Protein AF-A0A958FNT5-F1 (afdb_monomer_lite)

Radius of gyration: 21.79 Å; chains: 1; bounding box: 51×72×46 Å

Structure (mmCIF, N/CA/C/O backbone):
data_AF-A0A958FNT5-F1
#
_entry.id   AF-A0A958FNT5-F1
#
loop_
_atom_site.group_PDB
_atom_site.id
_atom_site.type_symbol
_atom_site.label_atom_id
_atom_site.label_alt_id
_atom_site.label_comp_id
_atom_site.label_asym_id
_atom_site.label_entity_id
_atom_site.label_seq_id
_atom_site.pdbx_PDB_ins_code
_atom_site.Cartn_x
_atom_site.Cartn_y
_atom_site.Cartn_z
_atom_site.occupancy
_atom_site.B_iso_or_equiv
_atom_site.auth_seq_id
_atom_site.auth_comp_id
_atom_site.auth_asym_id
_atom_site.auth_atom_id
_atom_site.pdbx_PDB_model_num
ATOM 1 N N . MET A 1 1 ? -36.099 -55.053 3.796 1.00 40.25 1 MET A N 1
ATOM 2 C CA . MET A 1 1 ? -35.623 -54.108 4.831 1.00 40.25 1 MET A CA 1
ATOM 3 C C . MET A 1 1 ? -35.026 -52.906 4.122 1.00 40.25 1 MET A C 1
ATOM 5 O O . MET A 1 1 ? -33.976 -53.050 3.516 1.00 40.25 1 MET A O 1
ATOM 9 N N . ILE A 1 2 ? -35.728 -51.773 4.106 1.00 39.56 2 ILE A N 1
ATOM 10 C CA . ILE A 1 2 ? -35.234 -50.516 3.524 1.00 39.56 2 ILE A CA 1
ATOM 11 C C . ILE A 1 2 ? -34.631 -49.715 4.679 1.00 39.56 2 ILE A C 1
ATOM 13 O O . ILE A 1 2 ? -35.334 -49.415 5.640 1.00 39.56 2 ILE A O 1
ATOM 17 N N . PHE A 1 3 ? -33.333 -49.423 4.616 1.00 40.25 3 PHE A N 1
ATOM 18 C CA . PHE A 1 3 ? -32.680 -48.510 5.552 1.00 40.25 3 PHE A CA 1
ATOM 19 C C . PHE A 1 3 ? -32.809 -47.084 5.009 1.00 40.25 3 PHE A C 1
ATOM 21 O O . PHE A 1 3 ? -32.169 -46.736 4.021 1.00 40.25 3 PHE A O 1
ATOM 28 N N . SER A 1 4 ? -33.640 -46.263 5.651 1.00 41.88 4 SER A N 1
ATOM 29 C CA . SER A 1 4 ? -33.637 -44.812 5.452 1.00 41.88 4 SER A CA 1
ATOM 30 C C . SER A 1 4 ? -32.531 -44.203 6.309 1.00 41.88 4 SER A C 1
ATOM 32 O O . SER A 1 4 ? -32.566 -44.314 7.533 1.00 41.88 4 SER A O 1
ATOM 34 N N . VAL A 1 5 ? -31.552 -43.554 5.680 1.00 55.34 5 VAL A N 1
ATOM 35 C CA . VAL A 1 5 ? -30.551 -42.739 6.380 1.00 55.34 5 VAL A CA 1
ATOM 36 C C . VAL A 1 5 ? -31.104 -41.321 6.487 1.00 55.34 5 VAL A C 1
ATOM 38 O O . VAL A 1 5 ? -31.243 -40.624 5.485 1.00 55.34 5 VAL A O 1
ATOM 41 N N . LEU A 1 6 ? -31.457 -40.906 7.704 1.00 52.72 6 LEU A N 1
ATOM 42 C CA . LEU A 1 6 ? -31.871 -39.539 8.004 1.00 52.72 6 LEU A CA 1
ATOM 43 C C . LEU A 1 6 ? -30.606 -38.695 8.227 1.00 52.72 6 LEU A C 1
ATOM 45 O O . LEU A 1 6 ? -29.956 -38.806 9.266 1.00 52.72 6 LEU A O 1
ATOM 49 N N . LEU A 1 7 ? -30.229 -37.881 7.241 1.00 47.06 7 LEU A N 1
ATOM 50 C CA . LEU A 1 7 ? -29.105 -36.955 7.365 1.00 47.06 7 LEU A CA 1
ATOM 51 C C . LEU A 1 7 ? -29.585 -35.694 8.102 1.00 47.06 7 LEU A C 1
ATOM 53 O O . LEU A 1 7 ? -30.190 -34.807 7.503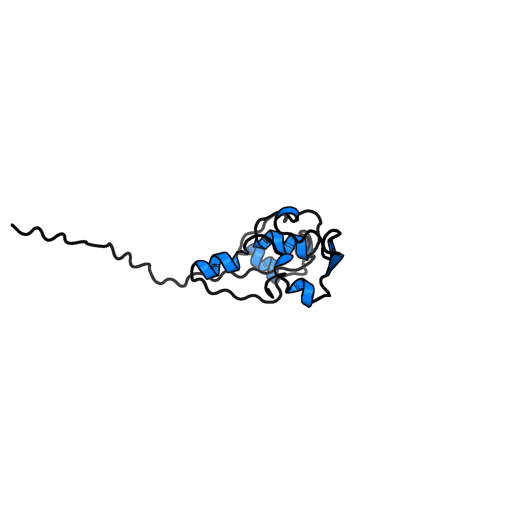 1.00 47.06 7 LEU A O 1
ATOM 57 N N . ILE A 1 8 ? -29.349 -35.619 9.412 1.00 54.97 8 ILE A N 1
ATOM 58 C CA . ILE A 1 8 ? -29.564 -34.386 10.178 1.00 54.97 8 ILE A CA 1
ATOM 59 C C . ILE A 1 8 ? -28.310 -33.528 9.996 1.00 54.97 8 ILE A C 1
ATOM 61 O O . ILE A 1 8 ? -27.311 -33.721 10.684 1.00 54.97 8 ILE A O 1
ATOM 65 N N . LEU A 1 9 ? -28.345 -32.598 9.041 1.00 44.66 9 LEU A N 1
ATOM 66 C CA . LEU A 1 9 ? -27.365 -31.517 8.998 1.00 44.66 9 LEU A CA 1
ATOM 67 C C . LEU A 1 9 ? -27.642 -30.600 10.196 1.00 44.66 9 LEU A C 1
ATOM 69 O O . LEU A 1 9 ? -28.775 -30.126 10.329 1.00 44.66 9 LEU A O 1
ATOM 73 N N . PRO A 1 10 ? -26.661 -30.331 11.076 1.00 50.91 10 PRO A N 1
ATOM 74 C CA . PRO A 1 10 ? -26.828 -29.286 12.063 1.00 50.91 10 PRO A CA 1
ATOM 75 C C . PRO A 1 10 ? -26.931 -27.973 11.290 1.00 50.91 10 PRO A C 1
ATOM 77 O O . PRO A 1 10 ? -25.951 -27.479 10.738 1.00 50.91 10 PRO A O 1
ATOM 80 N N . VAL A 1 11 ? -28.138 -27.415 11.223 1.00 53.41 11 VAL A N 1
ATOM 81 C CA . VAL A 1 11 ? -28.313 -26.005 10.894 1.00 53.41 11 VAL A CA 1
ATOM 82 C C . VAL A 1 11 ? -27.763 -25.255 12.096 1.00 53.41 11 VAL A C 1
ATOM 84 O O . VAL A 1 11 ? -28.474 -24.977 13.062 1.00 53.41 11 VAL A O 1
ATOM 87 N N . THR A 1 12 ? -26.467 -24.967 12.079 1.00 53.47 12 THR A N 1
ATOM 88 C CA . THR A 1 12 ? -25.942 -23.859 12.860 1.00 53.47 12 THR A CA 1
ATOM 89 C C . THR A 1 12 ? -26.660 -22.627 12.331 1.00 53.47 12 THR A C 1
ATOM 91 O O . THR A 1 12 ? -26.348 -22.128 11.251 1.00 53.47 12 THR A O 1
ATOM 94 N N . LEU A 1 13 ? -27.664 -22.148 13.073 1.00 46.09 13 LEU A N 1
ATOM 95 C CA . LEU A 1 13 ? -28.071 -20.755 12.976 1.00 46.09 13 LEU A CA 1
ATOM 96 C C . LEU A 1 13 ? -26.820 -19.938 13.305 1.00 46.09 13 LEU A C 1
ATOM 98 O O . LEU A 1 13 ? -26.513 -19.692 14.471 1.00 46.09 13 LEU A O 1
ATOM 102 N N . LEU A 1 14 ? -26.065 -19.562 12.275 1.00 53.97 14 LEU A N 1
ATOM 103 C CA . LEU A 1 14 ? -25.124 -18.463 12.365 1.00 53.97 14 LEU A CA 1
ATOM 104 C C . LEU A 1 14 ? -25.986 -17.255 12.710 1.00 53.97 14 LEU A C 1
ATOM 106 O O . LEU A 1 14 ? -26.727 -16.747 11.870 1.00 53.97 14 LEU A O 1
ATOM 110 N N . GLY A 1 15 ? -25.981 -16.884 13.990 1.00 48.41 15 GLY A N 1
ATOM 111 C CA . GLY A 1 15 ? -26.671 -15.700 14.465 1.00 48.41 15 GLY A CA 1
ATOM 112 C C . GLY A 1 15 ? -26.301 -14.535 13.557 1.00 48.41 15 GLY A C 1
ATOM 113 O O . GLY A 1 15 ? -25.123 -14.225 13.397 1.00 48.41 15 GLY A O 1
ATOM 114 N N . GLY A 1 16 ? -27.313 -13.926 12.937 1.00 45.66 16 GLY A N 1
ATOM 115 C CA . GLY A 1 16 ? -27.195 -12.754 12.073 1.00 45.66 16 GLY A CA 1
ATOM 116 C C . GLY A 1 16 ? -26.822 -11.499 12.858 1.00 45.66 16 GLY A C 1
ATOM 117 O O . GLY A 1 16 ? -27.546 -10.506 12.832 1.00 45.66 16 GLY A O 1
ATOM 118 N N . GLY A 1 17 ? -25.711 -11.539 13.593 1.00 57.38 17 GLY A N 1
ATOM 119 C CA . GLY A 1 17 ? -25.028 -10.328 14.014 1.00 57.38 17 GLY A CA 1
ATOM 120 C C . GLY A 1 17 ? -24.527 -9.607 12.767 1.00 57.38 17 GLY A C 1
ATOM 121 O O . GLY A 1 17 ? -24.054 -10.247 11.827 1.00 57.38 17 GLY A O 1
ATOM 122 N N . LYS A 1 18 ? -24.644 -8.276 12.728 1.00 69.38 18 LYS A N 1
ATOM 123 C CA . LYS A 1 18 ? -23.984 -7.486 11.683 1.00 69.38 18 LYS A CA 1
ATOM 124 C C . LYS A 1 18 ? -22.493 -7.818 11.724 1.00 69.38 18 LYS A C 1
ATOM 126 O O . LYS A 1 18 ? -21.842 -7.527 12.725 1.00 69.38 18 LYS A O 1
ATOM 131 N N . GLN A 1 19 ? -21.981 -8.425 10.657 1.00 80.56 19 GLN A N 1
ATOM 132 C CA . GLN A 1 19 ? -20.544 -8.582 10.475 1.00 80.56 19 GLN A CA 1
ATOM 133 C C . GLN A 1 19 ? -19.912 -7.182 10.533 1.00 80.56 19 GLN A C 1
ATOM 135 O O . GLN A 1 19 ? -20.443 -6.259 9.901 1.00 80.56 19 GLN A O 1
ATOM 140 N N . PRO A 1 20 ? -18.858 -6.973 11.337 1.00 90.62 20 PRO A N 1
ATOM 141 C CA . PRO A 1 20 ? -18.203 -5.677 11.406 1.00 90.62 20 PRO A CA 1
ATOM 142 C C . PRO A 1 20 ? -17.595 -5.333 10.042 1.00 90.62 20 PRO A C 1
ATOM 144 O O . PRO A 1 20 ? -17.050 -6.196 9.359 1.00 90.62 20 PRO A O 1
ATOM 147 N N . TYR A 1 21 ? -17.675 -4.061 9.653 1.00 94.44 21 TYR A N 1
ATOM 148 C CA . TYR A 1 21 ? -16.984 -3.571 8.464 1.00 94.44 21 TYR A CA 1
ATOM 149 C C . TYR A 1 21 ? -15.502 -3.357 8.771 1.00 94.44 21 TYR A C 1
ATOM 151 O O . TYR A 1 21 ? -15.157 -2.798 9.815 1.00 94.44 21 TYR A O 1
ATOM 159 N N . LEU A 1 22 ? -14.639 -3.743 7.833 1.00 95.50 22 LEU A N 1
ATOM 160 C CA . LEU A 1 22 ? -13.235 -3.353 7.830 1.00 95.50 22 LEU A CA 1
ATOM 161 C C . LEU A 1 22 ? -13.083 -2.057 7.028 1.00 95.50 22 LEU A C 1
ATOM 163 O O . LEU A 1 22 ? -13.514 -1.985 5.881 1.00 95.50 22 LEU A O 1
ATOM 167 N N . ILE A 1 23 ? -12.452 -1.046 7.625 1.00 97.00 23 ILE A N 1
ATOM 168 C CA . ILE A 1 23 ? -12.048 0.177 6.927 1.00 97.00 23 ILE A CA 1
ATOM 169 C C . ILE A 1 23 ? -10.540 0.321 7.103 1.00 97.00 23 ILE A C 1
ATOM 171 O O . ILE A 1 23 ? -10.061 0.517 8.220 1.00 97.00 23 ILE A O 1
ATOM 175 N N . LEU A 1 24 ? -9.803 0.225 5.998 1.00 97.62 24 LEU A N 1
ATOM 176 C CA . LEU A 1 24 ? -8.366 0.470 5.963 1.00 97.62 24 LEU A CA 1
ATOM 177 C C . LEU A 1 24 ? -8.121 1.915 5.517 1.00 97.62 24 LEU A C 1
ATOM 179 O O . LEU A 1 24 ? -8.516 2.307 4.424 1.00 97.62 24 LEU A O 1
ATOM 183 N N . ILE A 1 25 ? -7.484 2.711 6.377 1.00 97.56 25 ILE A N 1
ATOM 184 C CA . ILE A 1 25 ? -7.193 4.126 6.118 1.00 97.56 25 ILE A CA 1
ATOM 185 C C . ILE A 1 25 ? -5.681 4.312 6.129 1.00 97.56 25 ILE A C 1
ATOM 187 O O . ILE A 1 25 ? -5.028 3.990 7.121 1.00 97.56 25 ILE A O 1
ATOM 191 N N . SER A 1 26 ? -5.141 4.869 5.047 1.00 97.75 26 SER A N 1
ATOM 192 C CA . SER A 1 26 ? -3.742 5.285 4.968 1.00 97.75 26 SER A CA 1
ATOM 193 C C . SER A 1 26 ? -3.639 6.807 4.955 1.00 97.75 26 SER A C 1
ATOM 195 O O . SER A 1 26 ? -4.339 7.483 4.201 1.00 97.75 26 SER A O 1
ATOM 197 N N . PHE A 1 27 ? -2.747 7.344 5.786 1.00 96.94 27 PHE A N 1
ATOM 198 C CA . PHE A 1 27 ? -2.315 8.737 5.735 1.00 96.94 27 PHE A CA 1
ATOM 199 C C . PHE A 1 27 ? -0.868 8.753 5.229 1.00 96.94 27 PHE A C 1
ATOM 201 O O . PHE A 1 27 ? 0.058 8.485 5.999 1.00 96.94 27 PHE A O 1
ATOM 208 N N . ASP A 1 28 ? -0.664 9.024 3.936 1.00 96.94 28 ASP A N 1
ATOM 209 C CA . ASP A 1 28 ? 0.676 8.965 3.337 1.00 96.94 28 ASP A CA 1
ATOM 210 C C . ASP A 1 28 ? 1.644 9.941 4.033 1.00 96.94 28 ASP A C 1
ATOM 212 O O . ASP A 1 28 ? 1.303 11.084 4.348 1.00 96.94 28 ASP A O 1
ATOM 216 N N . GLY A 1 29 ? 2.855 9.467 4.320 1.00 96.50 29 GLY A N 1
ATOM 217 C CA . GLY A 1 29 ? 3.880 10.226 5.036 1.00 96.50 29 GLY A CA 1
ATOM 218 C C . GLY A 1 29 ? 3.586 10.507 6.518 1.00 96.50 29 GLY A C 1
ATOM 219 O O . GLY A 1 29 ? 4.326 11.274 7.138 1.00 96.50 29 GLY A O 1
ATOM 220 N N . PHE A 1 30 ? 2.549 9.910 7.117 1.00 97.06 30 PHE A N 1
ATOM 221 C CA . PHE A 1 30 ? 2.219 10.119 8.528 1.00 97.06 30 PHE A CA 1
ATOM 222 C C . PHE A 1 30 ? 3.160 9.328 9.451 1.00 97.06 30 PHE A C 1
ATOM 224 O O . PHE A 1 30 ? 2.953 8.151 9.748 1.00 97.06 30 PHE A O 1
ATOM 231 N N . ARG A 1 31 ? 4.241 9.975 9.897 1.00 96.81 31 ARG A N 1
ATOM 232 C CA . ARG A 1 31 ? 5.275 9.344 10.730 1.00 96.81 31 ARG A CA 1
ATOM 233 C C . ARG A 1 31 ? 4.745 9.001 12.129 1.00 96.81 31 ARG A C 1
ATOM 235 O O . ARG A 1 31 ? 3.883 9.685 12.674 1.00 96.81 31 ARG A O 1
ATOM 242 N N . TRP A 1 32 ? 5.327 7.967 12.737 1.00 96.31 32 TRP A N 1
ATOM 243 C CA . TRP A 1 32 ? 4.919 7.403 14.033 1.00 96.31 32 TRP A CA 1
ATOM 244 C C . TRP A 1 32 ? 4.881 8.403 15.208 1.00 96.31 32 TRP A C 1
ATOM 246 O O . TRP A 1 32 ? 4.154 8.174 16.175 1.00 96.31 32 TRP A O 1
ATOM 256 N N . ASP A 1 33 ? 5.651 9.496 15.138 1.00 95.75 33 ASP A N 1
ATOM 257 C CA . ASP A 1 33 ? 5.763 10.527 16.180 1.00 95.75 33 ASP A CA 1
ATOM 258 C C . ASP A 1 33 ? 4.852 11.755 15.942 1.00 95.75 33 ASP A C 1
ATOM 260 O O . ASP A 1 33 ? 4.896 12.733 16.692 1.00 95.75 33 ASP A O 1
ATOM 264 N N . TYR A 1 34 ? 4.053 11.762 14.870 1.00 96.25 34 TYR A N 1
ATOM 265 C CA . TYR A 1 34 ? 3.172 12.891 14.557 1.00 96.25 34 TYR A CA 1
ATOM 266 C C . TYR A 1 34 ? 1.993 13.042 15.535 1.00 96.25 34 TYR A C 1
ATOM 268 O O . TYR A 1 34 ? 1.716 14.186 15.910 1.00 96.25 34 TYR A O 1
ATOM 276 N N . PRO A 1 35 ? 1.329 11.968 16.018 1.00 93.56 35 PRO A N 1
ATOM 277 C CA . PRO A 1 35 ? 0.259 12.087 17.016 1.00 93.56 35 PRO A CA 1
ATOM 278 C C . PRO A 1 35 ? 0.688 12.764 18.324 1.00 93.56 35 PRO A C 1
ATOM 280 O O . PRO A 1 35 ? -0.103 13.439 18.974 1.00 93.56 35 PRO A O 1
ATOM 283 N N . GLN A 1 36 ? 1.961 12.637 18.697 1.00 93.12 36 GLN A N 1
ATOM 284 C CA . GLN A 1 36 ? 2.533 13.161 19.939 1.00 93.12 36 GLN A CA 1
ATOM 285 C C . GLN A 1 36 ? 2.672 14.691 19.918 1.00 93.12 36 GLN A C 1
ATOM 287 O O . GLN A 1 36 ? 2.992 15.298 20.936 1.00 93.12 36 GLN A O 1
ATOM 292 N N . ARG A 1 37 ? 2.406 15.332 18.774 1.00 95.31 37 ARG A N 1
ATOM 293 C CA . ARG A 1 37 ? 2.425 16.793 18.625 1.00 95.31 37 ARG A CA 1
ATOM 294 C C . ARG A 1 37 ? 1.171 17.474 19.183 1.00 95.31 37 ARG A C 1
ATOM 296 O O . ARG A 1 37 ? 1.138 18.699 19.218 1.00 95.31 37 ARG A O 1
ATOM 303 N N . GLY A 1 38 ? 0.145 16.712 19.577 1.00 94.38 38 GLY A N 1
ATOM 304 C CA . GLY A 1 38 ? -1.106 17.253 20.128 1.00 94.38 38 GLY A CA 1
ATOM 305 C C . GLY A 1 38 ? -1.989 17.964 19.097 1.00 94.38 38 GLY A C 1
ATOM 306 O O . GLY A 1 38 ? -2.762 18.851 19.445 1.00 94.38 38 GLY A O 1
ATOM 307 N N . LEU A 1 39 ? -1.840 17.622 17.811 1.00 96.94 39 LEU A N 1
ATOM 308 C CA . LEU A 1 39 ? -2.562 18.249 16.693 1.00 96.94 39 LEU A CA 1
ATOM 309 C C . LEU A 1 39 ? -3.653 17.343 16.099 1.00 96.94 39 LEU A C 1
ATOM 311 O O . LEU A 1 39 ? -4.316 17.726 15.136 1.00 96.94 39 LEU A O 1
ATOM 315 N N . THR A 1 40 ? -3.845 16.136 16.640 1.00 96.69 40 THR A N 1
ATOM 316 C CA . THR A 1 40 ? -4.712 15.105 16.048 1.00 96.69 40 THR A CA 1
ATOM 317 C C . THR A 1 40 ? -5.747 14.578 17.049 1.00 96.69 40 THR A C 1
ATOM 319 O O . THR A 1 40 ? -5.770 13.377 17.325 1.00 96.69 40 THR A O 1
ATOM 322 N N . PRO A 1 41 ? -6.662 15.423 17.564 1.00 96.31 41 PRO A N 1
ATOM 323 C CA . PRO A 1 41 ? -7.580 15.048 18.648 1.00 96.31 41 PRO A CA 1
ATOM 324 C C . PRO A 1 41 ? -8.495 13.861 18.300 1.00 96.31 41 PRO A C 1
ATOM 326 O O . PRO A 1 41 ? -8.886 13.082 19.168 1.00 96.31 41 PRO A O 1
ATOM 329 N N . ASN A 1 42 ? -8.826 13.680 17.017 1.00 96.94 42 ASN A N 1
ATOM 330 C CA . ASN A 1 42 ? -9.608 12.529 16.563 1.00 96.94 42 ASN A CA 1
ATOM 331 C C . ASN A 1 42 ? -8.803 11.223 16.594 1.00 96.94 42 ASN A C 1
ATOM 333 O O . ASN A 1 42 ? -9.337 10.210 17.036 1.00 96.94 42 ASN A O 1
ATOM 337 N N . LEU A 1 43 ? -7.531 11.247 16.183 1.00 95.69 43 LEU A N 1
ATOM 338 C CA . LEU A 1 43 ? -6.662 10.068 16.250 1.00 95.69 43 LEU A CA 1
ATOM 339 C C . LEU A 1 43 ? -6.288 9.737 17.698 1.00 95.69 43 LEU A C 1
ATOM 341 O O . LEU A 1 43 ? -6.267 8.569 18.064 1.00 95.69 43 LEU A O 1
ATOM 345 N N . GLU A 1 44 ? -6.100 10.745 18.551 1.00 94.69 44 GLU A N 1
ATOM 346 C CA . GLU A 1 44 ? -5.891 10.546 19.992 1.00 94.69 44 GLU A CA 1
ATOM 347 C C . GLU A 1 44 ? -7.079 9.841 20.656 1.00 94.69 44 GLU A C 1
ATOM 349 O O . GLU A 1 44 ? -6.904 9.003 21.541 1.00 94.69 44 GLU A O 1
ATOM 354 N N . ARG A 1 45 ? -8.309 10.161 20.236 1.00 96.69 45 ARG A N 1
ATOM 355 C CA . ARG A 1 45 ? -9.510 9.462 20.705 1.00 96.69 45 ARG A CA 1
ATOM 356 C C . ARG A 1 45 ? -9.528 8.001 20.255 1.00 96.69 45 ARG A C 1
ATOM 358 O O . ARG A 1 45 ? -9.868 7.147 21.069 1.00 96.69 45 ARG A O 1
ATOM 365 N N . VAL A 1 46 ? -9.134 7.718 19.011 1.00 95.50 46 VAL A N 1
ATOM 366 C CA . VAL A 1 46 ? -8.993 6.341 18.503 1.00 95.50 46 VAL A CA 1
ATOM 367 C C . VAL A 1 46 ? -7.925 5.577 19.290 1.00 95.50 46 VAL A C 1
ATOM 369 O O . VAL A 1 46 ? -8.178 4.454 19.704 1.00 95.50 46 VAL A O 1
ATOM 372 N N . GLU A 1 47 ? -6.778 6.195 19.575 1.00 93.81 47 GLU A N 1
ATOM 373 C CA . GLU A 1 47 ? -5.714 5.601 20.397 1.00 93.81 47 GLU A CA 1
ATOM 374 C C . GLU A 1 47 ? -6.202 5.265 21.815 1.00 93.81 47 GLU A C 1
ATOM 376 O O . GLU A 1 47 ? -5.967 4.162 22.297 1.00 93.81 47 GLU A O 1
ATOM 381 N N . LYS A 1 48 ? -6.934 6.177 22.469 1.00 95.75 48 LYS A N 1
ATOM 382 C CA . LYS A 1 48 ? -7.466 5.971 23.832 1.00 95.75 48 LYS A CA 1
ATOM 383 C C . LYS A 1 48 ? -8.540 4.884 23.923 1.00 95.75 48 LYS A C 1
ATOM 385 O O . LYS A 1 48 ? -8.744 4.333 25.000 1.00 95.75 48 LYS A O 1
ATOM 390 N N . GLN A 1 49 ? -9.268 4.635 22.836 1.00 97.50 49 GLN A N 1
ATOM 391 C CA . GLN A 1 49 ? -10.396 3.694 22.790 1.00 97.50 49 GLN A CA 1
ATOM 392 C C . GLN A 1 49 ? -10.073 2.401 22.028 1.00 97.50 49 GLN A C 1
ATOM 394 O O . GLN A 1 49 ? -10.931 1.527 21.922 1.00 97.50 49 GLN A O 1
ATOM 399 N N . GLY A 1 50 ? -8.862 2.287 21.485 1.00 95.94 50 GLY A N 1
ATOM 400 C CA . GLY A 1 50 ? -8.456 1.212 20.593 1.00 95.94 50 GLY A CA 1
ATOM 401 C C . GLY A 1 50 ? -7.065 0.682 20.918 1.00 95.94 50 GLY A C 1
ATOM 402 O O . GLY A 1 50 ? -6.627 0.676 22.066 1.00 95.94 50 GLY A O 1
ATOM 403 N N . VAL A 1 51 ? -6.381 0.200 19.881 1.00 96.00 51 VAL A N 1
ATOM 404 C CA . VAL A 1 51 ? -5.036 -0.374 19.977 1.00 96.00 51 VAL A CA 1
ATOM 405 C C . VAL A 1 51 ? -4.095 0.413 19.075 1.00 96.00 51 VAL A C 1
ATOM 407 O O . VAL A 1 51 ? -4.455 0.778 17.957 1.00 96.00 51 VAL A O 1
ATOM 410 N N . LYS A 1 52 ? -2.875 0.653 19.558 1.00 95.12 52 LYS A N 1
ATOM 411 C CA . LYS A 1 52 ? -1.817 1.349 18.826 1.00 95.12 52 LYS A CA 1
ATOM 412 C C . LYS A 1 52 ? -0.498 0.592 18.950 1.00 95.12 52 LYS A C 1
ATOM 414 O O . LYS A 1 52 ? -0.090 0.222 20.048 1.00 95.12 52 LYS A O 1
ATOM 419 N N . ALA A 1 53 ? 0.180 0.411 17.820 1.00 95.69 53 ALA A N 1
ATOM 420 C CA . ALA A 1 53 ? 1.569 -0.034 17.783 1.00 95.69 53 ALA A CA 1
ATOM 421 C C . ALA A 1 53 ? 2.529 1.135 18.076 1.00 95.69 53 ALA A C 1
ATOM 423 O O . ALA A 1 53 ? 2.202 2.293 17.816 1.00 95.69 53 ALA A O 1
ATOM 424 N N . LEU A 1 54 ? 3.734 0.840 18.574 1.00 95.94 54 LEU A N 1
ATOM 425 C CA . LEU A 1 54 ? 4.768 1.861 18.815 1.00 95.94 54 LEU A CA 1
ATOM 426 C C . LEU A 1 54 ? 5.154 2.601 17.524 1.00 95.94 54 LEU A C 1
ATOM 428 O O . LEU A 1 54 ? 5.301 3.822 17.516 1.00 95.94 54 LEU A O 1
ATOM 432 N N . SER A 1 55 ? 5.288 1.849 16.436 1.00 96.75 55 SER A N 1
ATOM 433 C CA . SER A 1 55 ? 5.532 2.328 15.079 1.00 96.75 55 SER A CA 1
ATOM 434 C C . SER A 1 55 ? 5.186 1.217 14.079 1.00 96.75 55 SER A C 1
ATOM 436 O O . SER A 1 55 ? 4.949 0.072 14.468 1.00 96.75 55 SER A O 1
ATOM 438 N N . LEU A 1 56 ? 5.152 1.567 12.792 1.00 95.50 56 LEU A N 1
ATOM 439 C CA . LEU A 1 56 ? 5.118 0.625 11.674 1.00 95.50 56 LEU A CA 1
ATOM 440 C C . LEU A 1 56 ? 6.472 0.697 10.959 1.00 95.50 56 LEU A C 1
ATOM 442 O O . LEU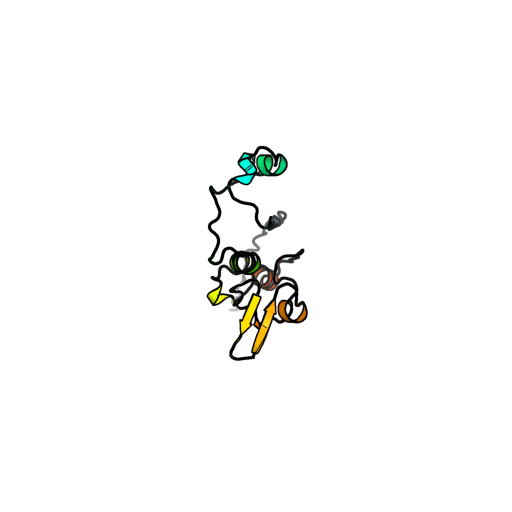 A 1 56 ? 6.908 1.792 10.595 1.00 95.50 56 LEU A O 1
ATOM 446 N N . GLU A 1 57 ? 7.134 -0.442 10.775 1.00 97.19 57 GLU A N 1
ATOM 447 C CA . GLU A 1 57 ? 8.358 -0.523 9.977 1.00 97.19 57 GLU A CA 1
ATOM 448 C C . GLU A 1 57 ? 7.993 -0.659 8.488 1.00 97.19 57 GLU A C 1
ATOM 450 O O . GLU A 1 57 ? 7.308 -1.614 8.122 1.00 97.19 57 GLU A O 1
ATOM 455 N N . PRO A 1 58 ? 8.397 0.293 7.626 1.00 97.50 58 PRO A N 1
ATOM 456 C CA . PRO A 1 58 ? 8.124 0.212 6.199 1.00 97.50 58 PRO A CA 1
ATOM 457 C C . PRO A 1 58 ? 9.034 -0.814 5.517 1.00 97.50 58 PRO A C 1
ATOM 459 O O . PRO A 1 58 ? 10.182 -1.015 5.919 1.00 97.50 58 PRO A O 1
ATOM 462 N N . VAL A 1 59 ? 8.569 -1.380 4.405 1.00 98.25 59 VAL A N 1
ATOM 463 C CA . VAL A 1 59 ? 9.459 -2.099 3.488 1.00 98.25 59 VAL A CA 1
ATOM 464 C C . VAL A 1 59 ? 10.430 -1.121 2.820 1.00 98.25 59 VAL A C 1
ATOM 466 O O . VAL A 1 59 ? 10.123 0.062 2.621 1.00 98.25 59 VAL A O 1
ATOM 469 N N . PHE A 1 60 ? 11.607 -1.614 2.430 1.00 97.25 60 PHE A N 1
ATOM 470 C CA . PHE A 1 60 ? 12.552 -0.836 1.635 1.00 97.25 60 PHE A CA 1
ATOM 471 C C . PHE A 1 60 ? 12.239 -0.954 0.129 1.00 97.25 60 PHE A C 1
ATOM 473 O O . PHE A 1 60 ? 12.074 -2.074 -0.356 1.00 97.25 60 PHE A O 1
ATOM 480 N N . PRO A 1 61 ? 12.223 0.158 -0.634 1.00 97.06 61 PRO A N 1
ATOM 481 C CA . PRO A 1 61 ? 12.407 1.539 -0.183 1.00 97.06 61 PRO A CA 1
ATOM 482 C C . PRO A 1 61 ? 11.139 2.111 0.470 1.00 97.06 61 PRO A C 1
ATOM 484 O O . PRO A 1 61 ? 10.024 1.759 0.091 1.00 97.06 61 PRO A O 1
ATOM 487 N N . SER A 1 62 ? 11.303 3.072 1.388 1.00 97.00 62 SER A N 1
ATOM 488 C CA . SER A 1 62 ? 10.206 3.795 2.058 1.00 97.00 62 SER A CA 1
ATOM 489 C C . SER A 1 62 ? 9.507 4.799 1.123 1.00 97.00 62 SER A C 1
ATOM 491 O O . SER A 1 62 ? 9.537 6.017 1.311 1.00 97.00 62 SER A O 1
ATOM 493 N N . LYS A 1 63 ? 8.914 4.279 0.048 1.00 97.25 63 LYS A N 1
ATOM 494 C CA . LYS A 1 63 ? 8.149 5.010 -0.968 1.00 97.25 63 LYS A CA 1
ATOM 495 C C . LYS A 1 63 ? 6.679 4.605 -0.921 1.00 97.25 63 LYS A C 1
ATOM 497 O O . LYS A 1 63 ? 6.372 3.467 -0.565 1.00 97.25 63 LYS A O 1
ATOM 502 N N . THR A 1 64 ? 5.809 5.530 -1.335 1.00 96.31 64 THR A N 1
ATOM 503 C CA . THR A 1 64 ? 4.346 5.389 -1.331 1.00 96.31 64 THR A CA 1
ATOM 504 C C . THR A 1 64 ? 3.891 4.059 -1.921 1.00 96.31 64 THR A C 1
ATOM 506 O O . THR A 1 64 ? 3.393 3.220 -1.178 1.00 96.31 64 THR A O 1
ATOM 509 N N . PHE A 1 65 ? 4.084 3.828 -3.223 1.00 96.88 65 PHE A N 1
ATOM 510 C CA . PHE A 1 65 ? 3.493 2.665 -3.888 1.00 96.88 65 PHE A CA 1
ATOM 511 C C . PHE A 1 65 ? 4.065 1.336 -3.377 1.00 96.88 65 PHE A C 1
ATOM 513 O O . PHE A 1 65 ? 3.262 0.493 -2.991 1.00 96.88 65 PHE A O 1
ATOM 520 N N . PRO A 1 66 ? 5.397 1.153 -3.249 1.00 97.62 66 PRO A N 1
ATOM 521 C CA . PRO A 1 66 ? 5.938 -0.085 -2.691 1.00 97.62 66 PRO A CA 1
ATOM 522 C C . PRO A 1 66 ? 5.332 -0.453 -1.329 1.00 97.62 66 PRO A C 1
ATOM 524 O O . PRO A 1 66 ? 4.895 -1.580 -1.135 1.00 97.62 66 PRO A O 1
ATOM 527 N N . ASN A 1 67 ? 5.205 0.510 -0.409 1.00 98.44 67 ASN A N 1
ATOM 528 C CA . ASN A 1 67 ? 4.665 0.246 0.929 1.00 98.44 67 ASN A CA 1
ATOM 529 C C . ASN A 1 67 ? 3.148 0.030 0.949 1.00 98.44 67 ASN A C 1
ATOM 531 O O . ASN A 1 67 ? 2.665 -0.824 1.695 1.00 98.44 67 ASN A O 1
ATOM 535 N N . HIS A 1 68 ? 2.390 0.773 0.138 1.00 97.94 68 HIS A N 1
ATOM 536 C CA . HIS A 1 68 ? 0.941 0.585 0.058 1.00 97.94 68 HIS A CA 1
ATOM 537 C C . HIS A 1 68 ? 0.599 -0.784 -0.527 1.00 97.94 68 HIS A C 1
ATOM 539 O O . HIS A 1 68 ? -0.278 -1.446 0.016 1.00 97.94 68 HIS A O 1
ATOM 545 N N . ILE A 1 69 ? 1.319 -1.234 -1.562 1.00 97.69 69 ILE A N 1
ATOM 546 C CA . ILE A 1 69 ? 1.122 -2.559 -2.166 1.00 97.69 69 ILE A CA 1
ATOM 547 C C . ILE A 1 69 ? 1.574 -3.668 -1.210 1.00 97.69 69 ILE A C 1
ATOM 549 O O . ILE A 1 69 ? 0.827 -4.621 -0.996 1.00 97.69 69 ILE A O 1
ATOM 553 N N . SER A 1 70 ? 2.729 -3.528 -0.548 1.00 98.50 70 SER A N 1
ATOM 554 C CA . SER A 1 70 ? 3.164 -4.492 0.477 1.00 98.50 70 SER A CA 1
ATOM 555 C C . SER A 1 70 ? 2.132 -4.656 1.601 1.00 98.50 70 SER A C 1
ATOM 557 O O . SER A 1 70 ? 1.893 -5.766 2.064 1.00 98.50 70 SER A O 1
ATOM 559 N N . THR A 1 71 ? 1.467 -3.569 2.007 1.00 98.06 71 THR A N 1
ATOM 560 C CA . THR A 1 71 ? 0.442 -3.592 3.068 1.00 98.06 71 THR A CA 1
ATOM 561 C C . THR A 1 71 ? -0.771 -4.449 2.698 1.00 98.06 71 THR A C 1
ATOM 563 O O . THR A 1 71 ? -1.342 -5.105 3.564 1.00 98.06 71 THR A O 1
ATOM 566 N N . VAL A 1 72 ? -1.169 -4.451 1.424 1.00 97.75 72 VAL A N 1
ATOM 567 C CA . VAL A 1 72 ? -2.409 -5.103 0.961 1.00 97.75 72 VAL A CA 1
ATOM 568 C C . VAL A 1 72 ? -2.191 -6.455 0.300 1.00 97.75 72 VAL A C 1
ATOM 570 O O . VAL A 1 72 ? -3.158 -7.177 0.095 1.00 97.75 72 VAL A O 1
ATOM 573 N N . THR A 1 73 ? -0.941 -6.808 0.012 1.00 98.19 73 THR A N 1
ATOM 574 C CA . THR A 1 73 ? -0.550 -8.121 -0.530 1.00 98.19 73 THR A CA 1
ATOM 575 C C . THR A 1 73 ? 0.187 -8.985 0.497 1.00 98.19 73 THR A C 1
ATOM 577 O O . THR A 1 73 ? 0.247 -10.203 0.361 1.00 98.19 73 THR A O 1
ATOM 580 N N . GLY A 1 74 ? 0.794 -8.374 1.523 1.00 98.00 74 GLY A N 1
ATOM 581 C CA . GLY A 1 74 ? 1.696 -9.058 2.456 1.00 98.00 74 GLY A CA 1
ATOM 582 C C . GLY A 1 74 ? 3.047 -9.455 1.843 1.00 98.00 74 GLY A C 1
ATOM 583 O O . GLY A 1 74 ? 3.800 -10.208 2.460 1.00 98.00 74 GLY A O 1
ATOM 584 N N . LEU A 1 75 ? 3.362 -8.976 0.638 1.00 98.50 75 LEU A N 1
ATOM 585 C CA . LEU A 1 75 ? 4.577 -9.313 -0.104 1.00 98.50 75 LEU A CA 1
ATOM 586 C C . LEU A 1 75 ? 5.638 -8.213 0.021 1.00 98.50 75 LEU A C 1
ATOM 588 O O . LEU A 1 75 ? 5.316 -7.046 0.210 1.00 98.50 75 LEU A O 1
ATOM 592 N N . TYR A 1 76 ? 6.916 -8.566 -0.147 1.00 98.44 76 TYR A N 1
ATOM 593 C CA . TYR A 1 76 ? 7.980 -7.574 -0.332 1.00 98.44 76 TYR A CA 1
ATOM 594 C C . TYR A 1 76 ? 7.948 -6.974 -1.749 1.00 98.44 76 TYR A C 1
ATOM 596 O O . TYR A 1 76 ? 7.471 -7.637 -2.674 1.00 98.44 76 TYR A O 1
ATOM 604 N N . PRO A 1 77 ? 8.551 -5.789 -1.981 1.00 98.25 77 PRO A N 1
ATOM 605 C CA . PRO A 1 77 ? 8.544 -5.145 -3.297 1.00 98.25 77 PRO A CA 1
ATOM 60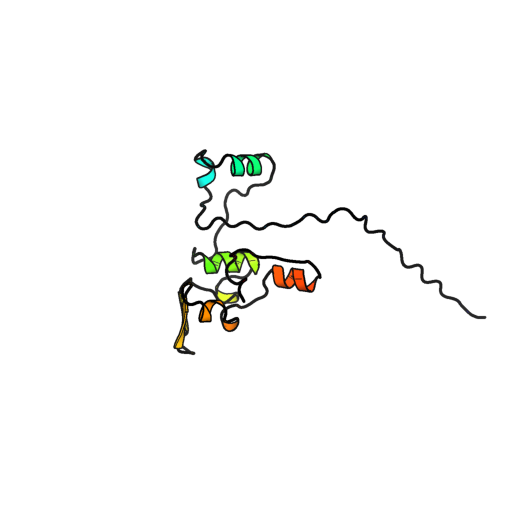6 C C . PRO A 1 77 ? 9.075 -5.985 -4.454 1.00 98.25 77 PRO A C 1
ATOM 608 O O . PRO A 1 77 ? 8.522 -5.955 -5.549 1.00 98.25 77 PRO A O 1
ATOM 611 N N . GLN A 1 78 ? 10.098 -6.799 -4.201 1.00 96.75 78 GLN A N 1
ATOM 612 C CA . GLN A 1 78 ? 10.632 -7.739 -5.191 1.00 96.75 78 GLN A CA 1
ATOM 613 C C . GLN A 1 78 ? 9.631 -8.838 -5.600 1.00 96.75 78 GLN A C 1
ATOM 615 O O . GLN A 1 78 ? 9.789 -9.444 -6.652 1.00 96.75 78 GLN A O 1
ATOM 620 N N . ASN A 1 79 ? 8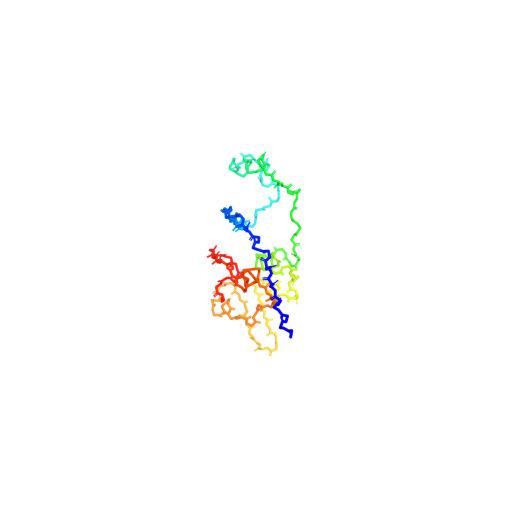.633 -9.124 -4.758 1.00 98.00 79 ASN A N 1
ATOM 621 C CA . ASN A 1 79 ? 7.651 -10.186 -4.959 1.00 98.00 79 ASN A CA 1
ATOM 622 C C . ASN A 1 79 ? 6.333 -9.661 -5.538 1.00 98.00 79 ASN A C 1
ATOM 624 O O . ASN A 1 79 ? 5.694 -10.399 -6.277 1.00 98.00 79 ASN A O 1
ATOM 628 N N . HIS A 1 80 ? 5.948 -8.414 -5.239 1.00 97.50 80 HIS A N 1
ATOM 629 C CA . HIS A 1 80 ? 4.739 -7.790 -5.796 1.00 97.50 80 HIS A CA 1
ATOM 630 C C . HIS A 1 80 ? 4.992 -6.877 -7.014 1.00 97.50 80 HIS A C 1
ATOM 632 O O . HIS A 1 80 ? 4.091 -6.172 -7.461 1.00 97.50 80 HIS A O 1
ATOM 638 N N . GLY A 1 81 ? 6.225 -6.818 -7.528 1.00 96.25 81 GLY A N 1
ATOM 639 C CA . GLY A 1 81 ? 6.596 -6.108 -8.766 1.00 96.25 81 GLY A CA 1
ATOM 640 C C . GLY A 1 81 ? 6.847 -4.600 -8.614 1.00 96.25 81 GLY A C 1
ATOM 641 O O . GLY A 1 81 ? 7.790 -4.058 -9.194 1.00 96.25 81 GLY A O 1
ATOM 642 N N . ILE A 1 82 ? 6.070 -3.910 -7.777 1.00 97.12 82 ILE A N 1
ATOM 643 C CA . ILE A 1 82 ? 6.196 -2.456 -7.570 1.00 97.12 82 ILE A CA 1
ATOM 644 C C . ILE A 1 82 ? 7.361 -2.091 -6.629 1.00 97.12 82 ILE A C 1
ATOM 646 O O . ILE A 1 82 ? 7.179 -1.823 -5.442 1.00 97.12 82 ILE A O 1
ATOM 650 N N . ILE A 1 83 ? 8.581 -2.035 -7.167 1.00 96.81 83 ILE A N 1
ATOM 651 C CA . ILE A 1 83 ? 9.811 -1.746 -6.399 1.00 96.81 83 ILE A CA 1
ATOM 652 C C . ILE A 1 83 ? 10.075 -0.257 -6.131 1.00 96.81 83 ILE A C 1
ATOM 654 O O . ILE A 1 83 ? 10.803 0.096 -5.202 1.00 96.81 83 ILE A O 1
ATOM 658 N N . MET A 1 84 ? 9.500 0.641 -6.933 1.00 96.81 84 MET A N 1
ATOM 659 C CA . MET A 1 84 ? 9.662 2.089 -6.796 1.00 96.81 84 MET A CA 1
ATOM 660 C C . MET A 1 84 ? 8.462 2.821 -7.414 1.00 96.81 84 MET A C 1
ATOM 662 O O . MET A 1 84 ? 7.740 2.269 -8.233 1.00 96.81 84 MET A O 1
ATOM 666 N N . ASN A 1 85 ? 8.274 4.102 -7.080 1.00 96.56 85 ASN A N 1
ATOM 667 C CA . ASN A 1 85 ? 7.251 4.956 -7.706 1.00 96.56 85 ASN A CA 1
ATOM 668 C C . ASN A 1 85 ? 7.520 5.235 -9.203 1.00 96.56 85 ASN A C 1
ATOM 670 O O . ASN A 1 85 ? 6.689 5.824 -9.896 1.00 96.56 85 ASN A O 1
ATOM 674 N N . SER A 1 86 ? 8.709 4.891 -9.698 1.00 96.50 86 SER A N 1
ATOM 675 C CA . SER A 1 86 ? 9.067 4.957 -11.111 1.00 96.50 86 SER A CA 1
ATOM 676 C C . SER A 1 86 ? 10.019 3.816 -11.432 1.00 96.50 86 SER A C 1
ATOM 678 O O . SER A 1 86 ? 11.035 3.673 -10.758 1.00 96.50 86 SER A O 1
ATOM 680 N N . ILE A 1 87 ? 9.687 3.009 -12.432 1.00 96.12 87 ILE A N 1
ATOM 681 C CA . ILE A 1 87 ? 10.429 1.801 -12.802 1.00 96.12 87 ILE A CA 1
ATOM 682 C C . ILE A 1 87 ? 10.729 1.889 -14.295 1.00 96.12 87 ILE A C 1
ATOM 684 O O . ILE A 1 87 ? 9.910 2.374 -15.075 1.00 96.12 87 ILE A O 1
ATOM 688 N N . PHE A 1 88 ? 11.923 1.462 -14.685 1.00 96.56 88 PHE A N 1
ATOM 689 C CA . PHE A 1 88 ? 12.273 1.209 -16.075 1.00 96.56 88 PHE A CA 1
ATOM 690 C C . PHE A 1 88 ? 12.606 -0.271 -16.187 1.00 96.56 88 PHE A C 1
ATOM 692 O O . PHE A 1 88 ? 13.492 -0.740 -15.470 1.00 96.56 88 PHE A O 1
ATOM 699 N N . ASP A 1 89 ? 11.886 -0.983 -17.046 1.00 94.62 89 ASP A N 1
ATOM 700 C CA . ASP A 1 89 ? 12.198 -2.370 -17.359 1.00 94.62 89 ASP A CA 1
ATOM 701 C C . ASP A 1 89 ? 13.159 -2.411 -18.562 1.00 94.62 89 ASP A C 1
ATOM 703 O O . ASP A 1 89 ? 12.762 -2.059 -19.675 1.00 94.62 89 ASP A O 1
ATOM 707 N N . PRO A 1 90 ? 14.428 -2.822 -18.377 1.00 95.25 90 PRO A N 1
ATOM 708 C CA . PRO A 1 90 ? 15.398 -2.861 -19.464 1.00 95.25 90 PRO A CA 1
ATOM 709 C C . PRO A 1 90 ? 15.113 -3.955 -20.504 1.00 95.25 90 PRO A C 1
ATOM 711 O O . PRO A 1 90 ? 15.695 -3.895 -21.587 1.00 95.25 90 PRO A O 1
ATOM 714 N N . TYR A 1 91 ? 14.268 -4.948 -20.202 1.00 94.62 91 TYR A N 1
ATOM 715 C CA . TYR A 1 91 ? 13.974 -6.049 -21.123 1.00 94.62 91 TYR A CA 1
ATOM 716 C C . TYR A 1 91 ? 12.866 -5.690 -22.116 1.00 94.62 91 TYR A C 1
ATOM 718 O O . TYR A 1 91 ? 13.020 -5.931 -23.312 1.00 94.62 91 TYR A O 1
ATOM 726 N N . SER A 1 92 ? 11.772 -5.090 -21.638 1.00 94.50 92 SER A N 1
ATOM 727 C CA . SER A 1 92 ? 10.682 -4.594 -22.494 1.00 94.50 92 SER A CA 1
ATOM 728 C C . SER A 1 92 ? 10.920 -3.173 -23.021 1.00 94.50 92 SER A C 1
ATOM 730 O O . SER A 1 92 ? 10.354 -2.788 -24.043 1.00 94.50 92 SER A O 1
ATOM 732 N N . GLY A 1 93 ? 11.758 -2.380 -22.343 1.00 95.94 93 GLY A N 1
ATOM 733 C CA . GLY A 1 93 ? 11.939 -0.950 -22.612 1.00 95.94 93 GLY A CA 1
ATOM 734 C C . GLY A 1 93 ? 10.821 -0.069 -22.041 1.00 95.94 93 GLY A C 1
ATOM 735 O O . GLY A 1 93 ? 10.794 1.138 -22.300 1.00 95.94 93 GLY A O 1
ATOM 736 N N . GLU A 1 94 ? 9.899 -0.643 -21.270 1.00 95.69 94 GLU A N 1
ATOM 737 C CA . GLU A 1 94 ? 8.736 0.056 -20.739 1.00 95.69 94 GLU A CA 1
ATOM 738 C C . GLU A 1 94 ? 9.037 0.819 -19.445 1.00 95.69 94 GLU A C 1
ATOM 740 O O . GLU A 1 94 ? 10.025 0.587 -18.738 1.00 95.69 94 GLU A O 1
ATOM 745 N N . ARG A 1 95 ? 8.161 1.780 -19.129 1.00 95.94 95 ARG A N 1
ATOM 746 C CA . ARG A 1 95 ? 8.286 2.633 -17.946 1.00 95.94 95 ARG A CA 1
ATOM 747 C C . ARG A 1 95 ? 6.995 2.670 -17.156 1.00 95.94 95 ARG A C 1
ATOM 749 O O . ARG A 1 95 ? 5.956 3.080 -17.668 1.00 95.94 95 ARG A O 1
ATOM 756 N N . TYR A 1 96 ? 7.121 2.377 -15.873 1.00 96.12 96 TYR A N 1
ATOM 757 C CA . TYR A 1 96 ? 6.091 2.624 -14.882 1.00 96.12 96 TYR A CA 1
ATOM 758 C C . TYR A 1 96 ? 6.357 3.962 -14.193 1.00 96.12 96 TYR A C 1
ATOM 760 O O . TYR A 1 96 ? 7.492 4.261 -13.813 1.00 96.12 96 TYR A O 1
ATOM 768 N N . SER A 1 97 ? 5.324 4.778 -14.002 1.00 95.44 97 SER A N 1
ATOM 769 C CA . SER A 1 97 ? 5.395 5.958 -13.135 1.00 95.44 97 SER A CA 1
ATOM 770 C C . SER A 1 97 ? 4.002 6.336 -12.660 1.00 95.44 97 SER A C 1
ATOM 772 O O . SER A 1 97 ? 3.048 6.179 -13.412 1.00 95.44 97 SER A O 1
ATOM 774 N N . LEU A 1 98 ? 3.891 6.915 -11.463 1.00 90.38 98 LEU A N 1
ATOM 775 C CA . LEU A 1 98 ? 2.587 7.261 -10.875 1.00 90.38 98 LEU A CA 1
ATOM 776 C C . LEU A 1 98 ? 1.762 8.243 -11.725 1.00 90.38 98 LEU A C 1
ATOM 778 O O . LEU A 1 98 ? 0.544 8.287 -11.616 1.00 90.38 98 LEU A O 1
ATOM 782 N N . GLY A 1 99 ? 2.429 9.060 -12.546 1.00 90.06 99 GLY A N 1
ATOM 783 C CA . GLY A 1 99 ? 1.773 10.001 -13.456 1.00 90.06 99 GLY A CA 1
ATOM 784 C C . GLY A 1 99 ? 1.318 9.380 -14.780 1.00 90.06 99 GLY A C 1
ATOM 785 O O . GLY A 1 99 ? 0.588 10.031 -15.524 1.00 90.06 99 GLY A O 1
ATOM 786 N N . ASN A 1 100 ? 1.741 8.152 -15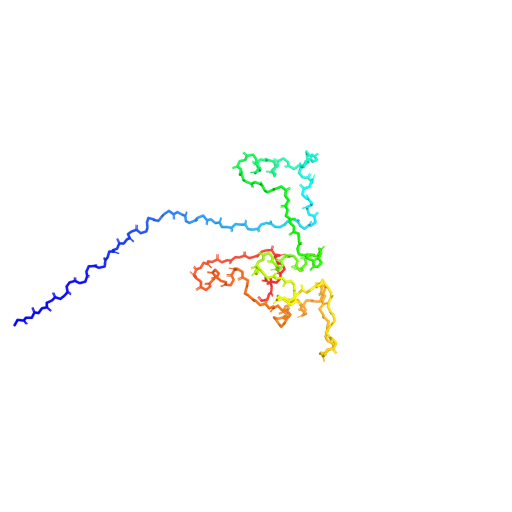.089 1.00 93.38 100 ASN A N 1
ATOM 787 C CA . ASN A 1 100 ? 1.364 7.442 -16.307 1.00 93.38 100 ASN A CA 1
ATOM 788 C C . ASN A 1 100 ? 0.187 6.505 -16.009 1.00 93.38 100 ASN A C 1
ATOM 790 O O . ASN A 1 100 ? 0.392 5.396 -15.524 1.00 93.38 100 ASN A O 1
ATOM 794 N N . ARG A 1 101 ? -1.036 6.960 -16.303 1.00 92.31 101 ARG A N 1
ATOM 795 C CA . ARG A 1 101 ? -2.259 6.188 -16.030 1.00 92.31 101 ARG A CA 1
ATOM 796 C C . ARG A 1 101 ? -2.287 4.854 -16.764 1.00 92.31 101 ARG A C 1
ATOM 798 O O . ARG A 1 101 ? -2.616 3.860 -16.136 1.00 92.31 101 ARG A O 1
ATOM 805 N N . ASP A 1 102 ? -1.858 4.829 -18.022 1.00 94.19 102 ASP A N 1
ATOM 806 C CA . ASP A 1 102 ? -1.846 3.602 -18.820 1.00 94.19 102 ASP A CA 1
ATOM 807 C C . ASP A 1 102 ? -0.955 2.536 -18.170 1.00 94.19 102 ASP A C 1
ATOM 809 O O . ASP A 1 102 ? -1.329 1.376 -18.112 1.00 94.19 102 ASP A O 1
ATOM 813 N N . ALA A 1 103 ? 0.193 2.931 -17.604 1.00 93.81 103 ALA A N 1
ATOM 814 C CA . ALA A 1 103 ? 1.070 1.999 -16.894 1.00 93.81 103 ALA A CA 1
ATOM 815 C C . ALA A 1 103 ? 0.550 1.605 -15.501 1.00 93.81 103 ALA A C 1
ATOM 817 O O . ALA A 1 103 ? 0.807 0.493 -15.058 1.00 93.81 103 ALA A O 1
ATOM 818 N N . VAL A 1 104 ? -0.141 2.505 -14.793 1.00 93.75 104 VAL A N 1
ATOM 819 C CA . VAL A 1 104 ? -0.721 2.227 -13.463 1.00 93.75 104 VAL A CA 1
ATOM 820 C C . VAL A 1 104 ? -1.917 1.275 -13.551 1.00 93.75 104 VAL A C 1
ATOM 822 O O . VAL A 1 104 ? -2.172 0.543 -12.606 1.00 93.75 104 VAL A O 1
ATOM 825 N N . GLN A 1 105 ? -2.634 1.271 -14.673 1.00 95.06 105 GLN A N 1
ATOM 826 C CA . GLN A 1 105 ? -3.774 0.378 -14.906 1.00 95.06 105 GLN A CA 1
ATOM 827 C C . GLN A 1 105 ? -3.393 -0.916 -15.639 1.00 95.06 105 GLN A C 1
ATOM 829 O O . GLN A 1 105 ? -4.262 -1.728 -15.936 1.00 95.06 105 GLN A O 1
ATOM 834 N N . ASP A 1 106 ? -2.112 -1.103 -15.959 1.00 95.50 106 ASP A N 1
ATOM 835 C CA . ASP A 1 106 ? -1.613 -2.312 -16.607 1.00 95.50 106 ASP A CA 1
ATOM 836 C C . ASP A 1 106 ? -1.222 -3.337 -15.532 1.00 95.50 106 ASP A C 1
ATOM 838 O O . ASP A 1 106 ? -0.250 -3.153 -14.787 1.00 95.50 106 ASP A O 1
ATOM 842 N N . ASP A 1 107 ? -2.010 -4.410 -15.444 1.00 94.69 107 ASP A N 1
ATOM 843 C CA . ASP A 1 107 ? -1.908 -5.460 -14.428 1.00 94.69 107 ASP A CA 1
ATOM 844 C C . ASP A 1 107 ? -0.539 -6.154 -14.417 1.00 94.69 107 ASP A C 1
ATOM 846 O O . ASP A 1 107 ? -0.090 -6.606 -13.363 1.00 94.69 107 ASP A O 1
ATOM 850 N N . LYS A 1 108 ? 0.199 -6.148 -15.534 1.00 94.81 108 LYS A N 1
ATOM 851 C CA . LYS A 1 108 ? 1.522 -6.784 -15.644 1.00 94.81 108 LYS A CA 1
ATOM 852 C C . LYS A 1 108 ? 2.553 -6.273 -14.630 1.00 94.81 108 LYS A C 1
ATOM 854 O O . LYS A 1 108 ? 3.520 -6.978 -14.337 1.00 94.81 108 LYS A O 1
ATOM 859 N N . TRP A 1 109 ? 2.396 -5.042 -14.131 1.00 96.00 109 TRP A N 1
ATOM 860 C CA . TRP A 1 109 ? 3.306 -4.451 -13.140 1.00 96.00 109 TRP A CA 1
ATOM 861 C C . TRP A 1 109 ? 3.038 -4.947 -11.714 1.00 96.00 109 TRP A C 1
ATOM 863 O O . TRP A 1 109 ? 3.904 -4.801 -10.844 1.00 96.00 109 TRP A O 1
ATOM 873 N N . TYR A 1 110 ? 1.859 -5.519 -11.474 1.00 96.38 110 TYR A N 1
ATOM 874 C CA . TYR A 1 110 ? 1.378 -5.924 -10.162 1.00 96.38 110 TYR A CA 1
ATOM 875 C C . TYR A 1 110 ? 1.396 -7.444 -10.056 1.00 96.38 110 TYR A C 1
ATOM 877 O O . TYR A 1 110 ? 0.733 -8.158 -10.801 1.00 96.38 110 TYR A O 1
ATOM 885 N N . LEU A 1 111 ? 2.184 -7.949 -9.111 1.00 96.06 111 LEU A N 1
ATOM 886 C CA . LEU A 1 111 ? 2.281 -9.379 -8.842 1.00 96.06 111 LEU A CA 1
ATOM 887 C C . LEU A 1 111 ? 1.691 -9.692 -7.465 1.00 96.06 111 LEU A C 1
ATOM 889 O O . LEU A 1 111 ? 1.796 -8.893 -6.533 1.00 96.06 111 LEU A O 1
ATOM 893 N N . GLY A 1 112 ? 1.141 -10.895 -7.320 1.00 95.12 112 GLY A N 1
ATOM 894 C CA . GLY A 1 112 ? 0.472 -11.323 -6.092 1.00 95.12 112 GLY A CA 1
ATOM 895 C C . GLY A 1 112 ? -1.018 -10.993 -6.078 1.00 95.12 112 GLY A C 1
ATOM 896 O O . GLY A 1 112 ? -1.549 -10.460 -7.043 1.00 95.12 112 GLY A O 1
ATOM 897 N N . GLU A 1 113 ? -1.684 -11.371 -4.989 1.00 96.31 113 GLU A N 1
ATOM 898 C CA . GLU A 1 113 ? -3.118 -11.145 -4.789 1.00 96.31 113 GLU A CA 1
ATOM 899 C C . GLU A 1 113 ? -3.314 -10.030 -3.760 1.00 96.31 113 GLU A C 1
ATOM 901 O O . GLU A 1 113 ? -2.662 -10.015 -2.707 1.00 96.31 113 GLU A O 1
ATOM 906 N N . PHE A 1 114 ? -4.212 -9.098 -4.058 1.00 97.56 114 PHE A N 1
ATOM 907 C CA . PHE A 1 114 ? -4.611 -8.063 -3.113 1.00 97.56 114 PHE A CA 1
ATOM 908 C C . PHE A 1 114 ? -5.663 -8.604 -2.142 1.00 97.56 114 PHE A C 1
ATOM 910 O O . PHE A 1 114 ? -6.546 -9.365 -2.532 1.00 97.56 114 PHE A O 1
ATOM 917 N N . PHE A 1 115 ? -5.648 -8.167 -0.878 1.00 97.12 115 PHE A N 1
ATOM 918 C CA . PHE A 1 115 ? -6.581 -8.711 0.119 1.00 97.12 115 PHE A CA 1
ATOM 919 C C . PHE A 1 115 ? -8.059 -8.523 -0.267 1.00 97.12 115 PHE A C 1
ATOM 921 O O . PHE A 1 115 ? -8.902 -9.314 0.160 1.00 97.12 115 PHE A O 1
ATOM 928 N N . TRP A 1 116 ? -8.390 -7.482 -1.043 1.00 97.12 116 TRP A N 1
ATOM 929 C CA . TRP A 1 116 ? -9.752 -7.274 -1.530 1.00 97.12 116 TRP A CA 1
ATOM 930 C C . TRP A 1 116 ? -10.151 -8.310 -2.579 1.00 97.12 116 TRP A C 1
ATOM 932 O O . TRP A 1 116 ? -11.261 -8.815 -2.497 1.00 97.12 116 TRP A O 1
ATOM 942 N N . GLU A 1 117 ? -9.249 -8.736 -3.465 1.00 97.06 117 GLU A N 1
ATOM 943 C CA . GLU A 1 117 ? -9.508 -9.839 -4.401 1.00 97.06 117 GLU A CA 1
ATOM 944 C C . GLU A 1 117 ? -9.762 -11.142 -3.631 1.00 97.06 117 GLU A C 1
ATOM 946 O O . GLU A 1 117 ? -10.733 -11.858 -3.894 1.00 97.06 117 GLU A O 1
ATOM 951 N N . THR A 1 118 ? -8.942 -11.418 -2.608 1.00 97.44 118 THR A N 1
ATOM 952 C CA . THR A 1 118 ? -9.144 -12.562 -1.707 1.00 97.44 118 THR A CA 1
ATOM 953 C C . THR A 1 118 ? -10.513 -12.497 -1.012 1.00 97.44 118 THR A C 1
ATOM 955 O O . THR A 1 118 ? -11.175 -13.527 -0.846 1.00 97.44 118 THR A O 1
ATOM 958 N N . ALA A 1 119 ? -10.947 -11.304 -0.594 1.00 97.06 119 ALA A N 1
ATOM 959 C CA . ALA A 1 119 ? -12.233 -11.078 0.060 1.00 97.06 119 ALA A CA 1
ATOM 960 C C . ALA A 1 119 ? -13.415 -11.248 -0.915 1.00 97.06 119 ALA A C 1
ATOM 962 O O . ALA A 1 119 ? -14.381 -11.945 -0.591 1.00 97.06 119 ALA A O 1
ATOM 963 N N . GLU A 1 120 ? -13.320 -10.697 -2.124 1.00 96.88 120 GLU A N 1
ATOM 964 C CA . GLU A 1 120 ? -14.330 -10.816 -3.182 1.00 96.88 120 GLU A CA 1
ATOM 965 C C . GLU A 1 120 ? -14.534 -12.271 -3.610 1.00 96.88 120 GLU A C 1
ATOM 967 O O . GLU A 1 120 ? -15.674 -12.737 -3.697 1.00 96.88 120 GLU A O 1
ATOM 972 N N . ARG A 1 121 ? -13.447 -13.041 -3.767 1.00 97.75 121 ARG A N 1
ATOM 973 C CA . ARG A 1 121 ? -13.513 -14.493 -4.031 1.00 97.75 121 ARG A CA 1
ATOM 974 C C . ARG A 1 121 ? -14.244 -15.268 -2.931 1.00 97.75 121 ARG A C 1
ATOM 976 O O . ARG A 1 121 ? -14.800 -16.331 -3.201 1.00 97.75 121 ARG A O 1
ATOM 983 N N . GLN A 1 122 ? -14.255 -14.748 -1.704 1.00 97.12 122 GLN A N 1
ATOM 984 C CA . GLN A 1 122 ? -14.967 -15.315 -0.554 1.00 97.12 122 GLN A CA 1
ATOM 985 C C . GLN A 1 122 ? -16.378 -14.730 -0.368 1.00 97.12 122 GLN A C 1
ATOM 987 O O . GLN A 1 122 ? -17.035 -15.006 0.637 1.00 97.12 122 GLN A O 1
ATOM 992 N N . GLY A 1 123 ? -16.873 -13.952 -1.335 1.00 96.38 123 GLY A N 1
ATOM 993 C CA . GLY A 1 123 ? -18.221 -13.382 -1.318 1.00 96.38 123 GLY A CA 1
ATOM 994 C C . GLY A 1 123 ? -18.371 -12.141 -0.435 1.00 96.38 123 GLY A C 1
ATOM 995 O O . GLY A 1 123 ? -19.496 -11.782 -0.082 1.00 96.38 123 GLY A O 1
ATOM 996 N N . ILE A 1 124 ? -17.267 -11.487 -0.062 1.00 96.31 124 ILE A N 1
ATOM 997 C CA . ILE A 1 124 ? -17.276 -10.223 0.681 1.00 96.31 124 ILE A CA 1
ATOM 998 C C . ILE A 1 124 ? -17.255 -9.067 -0.320 1.00 96.31 124 ILE A C 1
ATOM 1000 O O . ILE A 1 124 ? -16.402 -9.009 -1.196 1.00 96.31 124 ILE A O 1
ATOM 1004 N N . ILE A 1 125 ? -18.184 -8.122 -0.174 1.00 96.12 125 ILE A N 1
ATOM 1005 C CA . ILE A 1 125 ? -18.212 -6.908 -0.998 1.00 96.12 125 ILE A CA 1
ATOM 1006 C C . ILE A 1 125 ? -17.098 -5.968 -0.536 1.00 96.12 125 ILE A C 1
ATOM 1008 O O . ILE A 1 125 ? -17.055 -5.597 0.642 1.00 96.12 125 ILE A O 1
ATOM 1012 N N . THR A 1 126 ? -16.252 -5.533 -1.466 1.00 96.88 126 THR A N 1
ATOM 1013 C CA . THR A 1 126 ? -15.210 -4.534 -1.214 1.00 96.88 126 THR A CA 1
ATOM 1014 C C . THR A 1 126 ? -15.423 -3.257 -2.016 1.00 96.88 126 THR A C 1
ATOM 1016 O O . THR A 1 126 ? -16.139 -3.227 -3.013 1.00 96.88 126 THR A O 1
ATOM 1019 N N . ALA A 1 127 ? -14.836 -2.165 -1.533 1.00 96.75 127 ALA A N 1
ATOM 1020 C CA . ALA A 1 127 ? -14.790 -0.884 -2.222 1.00 96.75 127 ALA A CA 1
ATOM 1021 C C . ALA A 1 127 ? -13.481 -0.178 -1.856 1.00 96.75 127 ALA A C 1
ATOM 1023 O O . ALA A 1 127 ? -13.048 -0.237 -0.703 1.00 96.75 127 ALA A O 1
ATOM 1024 N N . SER A 1 128 ? -12.879 0.508 -2.825 1.00 96.69 128 SER A N 1
ATOM 1025 C CA . SER A 1 128 ? -11.663 1.298 -2.634 1.00 96.69 128 SER A CA 1
ATOM 1026 C C . SER A 1 128 ? -11.903 2.765 -2.978 1.00 96.69 128 SER A C 1
ATOM 1028 O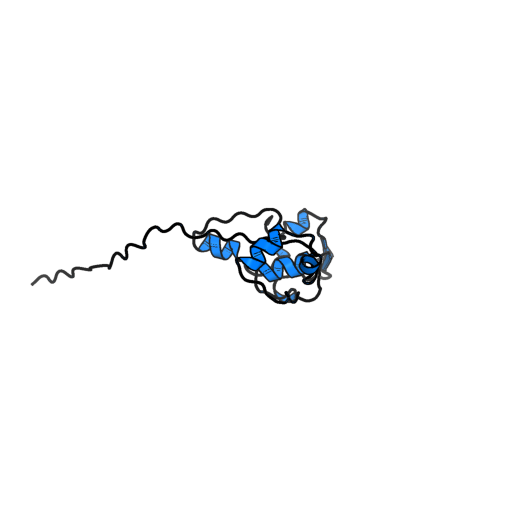 O . SER A 1 128 ? -12.721 3.099 -3.836 1.00 96.69 128 SER A O 1
ATOM 1030 N N . TYR A 1 129 ? -11.164 3.645 -2.306 1.00 96.62 129 TYR A N 1
ATOM 1031 C CA . TYR A 1 129 ? -11.073 5.057 -2.649 1.00 96.62 129 TYR A CA 1
ATOM 1032 C C . TYR A 1 129 ? -9.603 5.484 -2.575 1.00 96.62 129 TYR A C 1
ATOM 1034 O O . TYR A 1 129 ? -9.091 5.778 -1.496 1.00 96.62 129 TYR A O 1
ATOM 1042 N N . PHE A 1 130 ? -8.935 5.499 -3.733 1.00 95.00 130 PHE A N 1
ATOM 1043 C CA . PHE A 1 130 ? -7.535 5.917 -3.922 1.00 95.00 130 PHE A CA 1
ATOM 1044 C C . PHE A 1 130 ? -6.455 5.022 -3.298 1.00 95.00 130 PHE A C 1
ATOM 1046 O O . PHE A 1 130 ? -5.330 5.486 -3.094 1.00 95.00 130 PHE A O 1
ATOM 1053 N N . TRP A 1 131 ? -6.738 3.748 -3.003 1.00 96.88 131 TRP A N 1
ATOM 1054 C CA . TRP A 1 131 ? -5.640 2.836 -2.678 1.00 96.88 131 TRP A CA 1
ATOM 1055 C C . TRP A 1 131 ? -4.820 2.525 -3.945 1.00 96.88 131 TRP A C 1
ATOM 1057 O O . TRP A 1 131 ? -5.419 2.144 -4.950 1.00 96.88 131 TRP A O 1
ATOM 1067 N N . PRO A 1 132 ? -3.477 2.641 -3.933 1.00 94.44 132 PRO A N 1
ATOM 1068 C CA . PRO A 1 132 ? -2.653 2.295 -5.089 1.00 94.44 132 PRO A CA 1
ATOM 1069 C C . PRO A 1 132 ? -2.904 0.873 -5.598 1.00 94.44 132 PRO A C 1
ATOM 1071 O O . PRO A 1 132 ? -2.821 -0.074 -4.816 1.00 94.44 132 PRO A O 1
ATOM 1074 N N . GLY A 1 133 ? -3.163 0.724 -6.899 1.00 92.56 133 GLY A N 1
ATOM 1075 C CA . GLY A 1 133 ? -3.437 -0.583 -7.504 1.00 92.56 133 GLY A CA 1
ATOM 1076 C C . GLY A 1 133 ? -4.858 -1.080 -7.249 1.00 92.56 133 GLY A C 1
ATOM 1077 O O . GLY A 1 133 ? -5.110 -2.259 -7.408 1.00 92.56 133 GLY A O 1
ATOM 1078 N N . SER A 1 134 ? -5.783 -0.212 -6.830 1.00 93.88 134 SER A N 1
ATOM 1079 C CA . SER A 1 134 ? -7.218 -0.544 -6.807 1.00 93.88 134 SER A CA 1
ATOM 1080 C C . SER A 1 134 ? -7.953 -0.103 -8.076 1.00 93.88 134 SER A C 1
ATOM 1082 O O . SER A 1 134 ? -9.157 -0.308 -8.189 1.00 93.88 134 SER A O 1
ATOM 1084 N N . GLU A 1 135 ? -7.239 0.538 -9.006 1.00 91.25 135 GLU A N 1
ATOM 1085 C CA . GLU A 1 135 ? -7.744 0.978 -10.309 1.00 91.25 135 GLU A CA 1
ATOM 1086 C C . GLU A 1 135 ? -7.417 0.014 -11.466 1.00 91.25 135 GLU A C 1
ATOM 1088 O O . GLU A 1 135 ? -7.633 0.391 -12.626 1.00 91.25 135 GLU A O 1
ATOM 1093 N N . ILE A 1 136 ? -6.863 -1.162 -11.143 1.00 88.12 136 ILE A N 1
ATOM 1094 C CA . ILE A 1 136 ? -6.641 -2.290 -12.066 1.00 88.12 136 ILE A CA 1
ATOM 1095 C C . ILE A 1 136 ? -7.895 -3.159 -12.189 1.00 88.12 136 ILE A C 1
ATOM 1097 O O . ILE A 1 136 ? -8.693 -3.190 -11.223 1.00 88.12 136 ILE A O 1
#

Sequence (136 aa):
MIFSVLLILPVTLLGGGKQPYLILISFDGFRWDYPQRGLTPNLERVEKQGVKALSLEPVFPSKTFPNHISTVTGLYPQNHGIIMNSIFDPYSGERYSLGNRDAVQDDKWYLGEFFWETAERQGIITASYFWPGSEI

Foldseek 3Di:
DDDDDDDDDPPPPPPPDPDDDDDDDDDPPPFLCNVVVVPCVPVVVCVVVHPDDSGDDAAPPSAQQQRLLCVFFVDHCVQQQNRHQWDQDPVVRDIHHPPDPVNQLDCVSTHGDGVVNVCVVVVHDDDDDPRRSPND

Secondary structure (DSSP, 8-state):
------------------PPPP-----TT--TTSGGGS--HHHHHHHHHS---S--PPPSS--HHHHHHHHHH---HHHHS--SSEEE-TTT--EEETT-HHHHT-GGG--S--HHHHHHHTT-----SS-TT---

pLDDT: mean 89.77, std 16.0, range [39.56, 98.5]